Protein AF-A0A7W4BR86-F1 (afdb_monomer_lite)

pLDDT: mean 90.54, std 7.05, range [53.09, 98.0]

Foldseek 3Di:
DDDPVVVVVVVCLVVDDPVRVVVVVVVVVVVCVPPPVNVVLVVLLVVDQADPPPRDRQKDFDAADPVRWTKIAHPVPRDIATSCPPPPCGPDPPPVLVVVLVVCVVVVNDPVVSD

Structure (mmCIF, N/CA/C/O backbone):
data_AF-A0A7W4BR86-F1
#
_entry.id   AF-A0A7W4BR86-F1
#
loop_
_atom_site.group_PDB
_atom_site.id
_atom_site.type_symbol
_atom_site.label_atom_id
_atom_site.label_alt_id
_atom_site.label_comp_id
_atom_site.label_asym_id
_atom_site.label_entity_id
_atom_site.label_seq_id
_atom_site.pdbx_PDB_ins_code
_atom_site.Cartn_x
_atom_site.Cartn_y
_atom_site.Cartn_z
_atom_site.occupancy
_atom_site.B_iso_or_equiv
_atom_site.auth_seq_id
_atom_site.auth_comp_id
_atom_site.auth_asym_id
_atom_site.auth_atom_id
_atom_site.pdbx_PDB_model_num
ATOM 1 N N . MET A 1 1 ? -1.579 14.921 3.918 1.00 53.09 1 MET A N 1
ATOM 2 C CA . MET A 1 1 ? -2.287 15.387 5.123 1.00 53.09 1 MET A CA 1
ATOM 3 C C . MET A 1 1 ? -3.686 14.834 5.020 1.00 53.09 1 MET A C 1
ATOM 5 O O . MET A 1 1 ? -4.250 14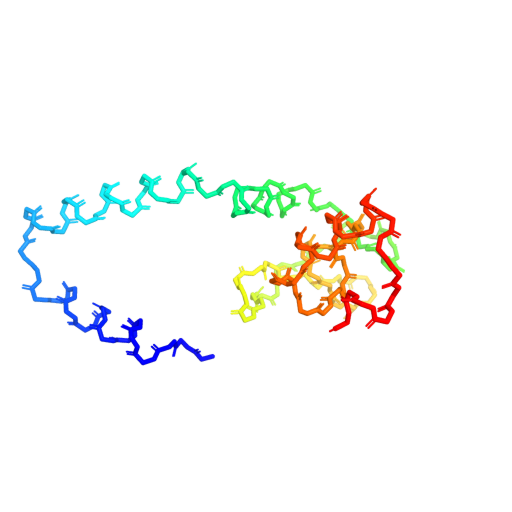.911 3.935 1.00 53.09 1 MET A O 1
ATOM 9 N N . ALA A 1 2 ? -4.181 14.193 6.074 1.00 64.50 2 ALA A N 1
ATOM 10 C CA . ALA A 1 2 ? -5.540 13.666 6.073 1.00 64.50 2 ALA A CA 1
ATOM 11 C C . ALA A 1 2 ? -6.538 14.817 5.871 1.00 64.50 2 ALA A C 1
ATOM 13 O O . ALA A 1 2 ? -6.280 15.934 6.324 1.00 64.50 2 ALA A O 1
ATOM 14 N N . SER A 1 3 ? -7.639 14.564 5.164 1.00 85.56 3 SER A N 1
ATOM 15 C CA . SER A 1 3 ? -8.653 15.593 4.925 1.00 85.56 3 SER A CA 1
ATOM 16 C C . SER A 1 3 ? -9.235 16.090 6.255 1.00 85.56 3 SER A C 1
ATOM 18 O O . SER A 1 3 ? -9.284 15.349 7.240 1.00 85.56 3 SER A O 1
ATOM 20 N N . LYS A 1 4 ? -9.716 17.340 6.292 1.00 89.38 4 LYS A N 1
ATOM 21 C CA . LYS A 1 4 ? -10.403 17.895 7.474 1.00 89.38 4 LYS A CA 1
ATOM 22 C C . LYS A 1 4 ? -11.576 17.005 7.908 1.00 89.38 4 LYS A C 1
ATOM 24 O O . LYS A 1 4 ? -11.797 16.802 9.094 1.00 89.38 4 LYS A O 1
ATOM 29 N N . GLN A 1 5 ? -12.272 16.415 6.936 1.00 90.56 5 GLN A N 1
ATOM 30 C CA . GLN A 1 5 ? -13.342 15.451 7.174 1.00 90.56 5 GLN A CA 1
ATOM 31 C C . GLN A 1 5 ? -12.842 14.193 7.896 1.00 90.56 5 GLN A C 1
ATOM 33 O O . GLN A 1 5 ? -13.464 13.768 8.863 1.00 90.56 5 GLN A O 1
ATOM 38 N N . PHE A 1 6 ? -11.706 13.626 7.481 1.00 90.81 6 PHE A N 1
ATOM 39 C CA . PHE A 1 6 ? -11.137 12.453 8.145 1.00 90.81 6 PHE A CA 1
ATOM 40 C C . PHE A 1 6 ? -10.721 12.757 9.588 1.00 90.81 6 PHE A C 1
ATOM 42 O O . PHE A 1 6 ? -11.004 11.970 10.484 1.00 90.81 6 PHE A O 1
ATOM 49 N N . GLN A 1 7 ? -10.123 13.926 9.834 1.00 91.75 7 GLN A N 1
ATOM 50 C CA . GLN A 1 7 ? -9.779 14.353 11.195 1.00 91.75 7 GLN A CA 1
ATOM 51 C C . GLN A 1 7 ? -11.018 14.491 12.092 1.00 91.75 7 GLN A C 1
ATOM 53 O O . GLN A 1 7 ? -10.994 14.053 13.239 1.00 91.75 7 GLN A O 1
ATOM 58 N N . ASN A 1 8 ? -12.124 15.018 11.557 1.00 93.62 8 ASN A N 1
ATOM 59 C CA . ASN A 1 8 ? -13.388 15.080 12.293 1.00 93.62 8 ASN A CA 1
ATOM 60 C C . ASN A 1 8 ? -13.923 13.681 12.634 1.00 93.62 8 ASN A C 1
ATOM 62 O O . ASN A 1 8 ? -14.374 13.466 13.756 1.00 93.62 8 ASN A O 1
ATOM 66 N N . ILE A 1 9 ? -13.846 12.717 11.706 1.00 94.00 9 ILE A N 1
ATOM 67 C CA . ILE A 1 9 ? -14.241 11.324 11.980 1.00 94.00 9 ILE A CA 1
ATOM 68 C C . ILE A 1 9 ? -13.420 10.767 13.146 1.00 94.00 9 ILE A C 1
ATOM 70 O O . ILE A 1 9 ? -14.003 10.258 14.101 1.00 94.00 9 ILE A O 1
ATOM 74 N N . LEU A 1 10 ? -12.090 10.916 13.109 1.00 93.25 10 LEU A N 1
ATOM 75 C CA . LEU A 1 10 ? -11.210 10.440 14.182 1.00 93.25 10 LEU A CA 1
ATOM 76 C C . LEU A 1 10 ? -11.566 11.050 15.542 1.00 93.25 10 LEU A C 1
ATOM 78 O O . LEU A 1 10 ? -11.576 10.338 16.543 1.00 93.25 10 LEU A O 1
ATOM 82 N N . HIS A 1 11 ? -11.906 12.339 15.573 1.00 92.88 11 HIS A N 1
ATOM 83 C CA . HIS A 1 11 ? -12.339 13.009 16.796 1.00 92.88 11 HIS A CA 1
ATOM 84 C C . HIS A 1 11 ? -13.655 12.439 17.347 1.00 92.88 11 HIS A C 1
ATOM 86 O O . HIS A 1 11 ? -13.795 12.277 18.552 1.00 92.88 11 HIS A O 1
ATOM 92 N N . HIS A 1 12 ? -14.620 12.088 16.4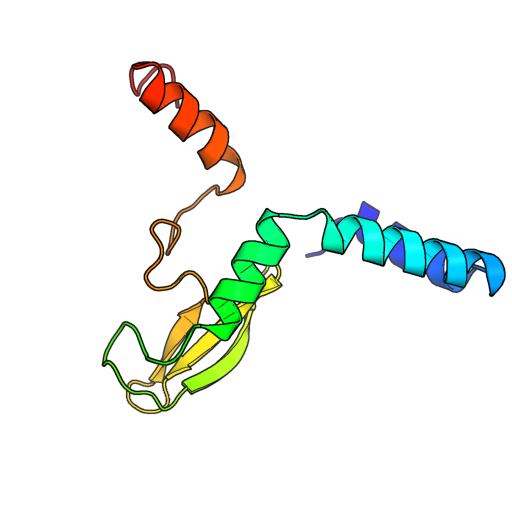94 1.00 93.69 12 HIS A N 1
ATOM 93 C CA . HIS A 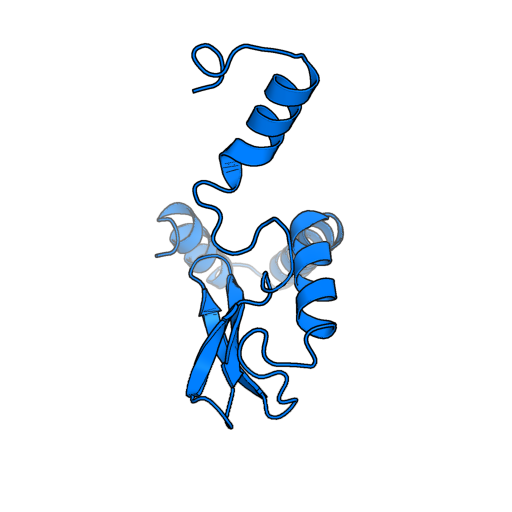1 12 ? -15.892 11.530 16.962 1.00 93.69 12 HIS A CA 1
ATOM 94 C C . HIS A 1 12 ? -15.789 10.082 17.452 1.00 93.69 12 HIS A C 1
ATOM 96 O O . HIS A 1 12 ? -16.586 9.681 18.301 1.00 93.69 12 HIS A O 1
ATOM 102 N N . ILE A 1 13 ? -14.807 9.308 16.973 1.00 95.19 13 ILE A N 1
ATOM 103 C CA . ILE A 1 13 ? -14.601 7.914 17.401 1.00 95.19 13 ILE A CA 1
ATOM 104 C C . ILE A 1 13 ? -14.375 7.819 18.915 1.00 95.19 13 ILE A C 1
ATOM 106 O O . ILE A 1 13 ? -14.851 6.869 19.536 1.00 95.19 13 ILE A O 1
ATOM 110 N N . THR A 1 14 ? -13.717 8.808 19.529 1.00 92.94 14 THR A N 1
ATOM 111 C CA . THR A 1 14 ? -13.426 8.798 20.975 1.00 92.94 14 THR A CA 1
ATOM 112 C C . THR A 1 14 ? -14.676 8.902 21.846 1.00 92.94 14 THR A C 1
ATOM 114 O O . THR A 1 14 ? -14.616 8.576 23.027 1.00 92.94 14 THR A O 1
ATOM 117 N N . ASN A 1 15 ? -15.803 9.334 21.275 1.00 95.38 15 ASN A N 1
ATOM 118 C CA . ASN A 1 15 ? -17.064 9.528 21.991 1.00 95.38 15 ASN A CA 1
ATOM 119 C C . ASN A 1 15 ? -18.040 8.354 21.797 1.00 95.38 15 ASN A C 1
ATOM 121 O O . ASN A 1 15 ? -19.163 8.399 22.297 1.00 95.38 15 ASN A O 1
ATOM 125 N N . LEU A 1 16 ? -17.647 7.321 21.045 1.00 96.44 16 LEU A N 1
ATOM 126 C CA . LEU A 1 16 ? -18.490 6.160 20.780 1.00 96.44 16 LEU A CA 1
ATOM 127 C C . LEU A 1 16 ? -18.495 5.192 21.966 1.00 96.44 16 LEU A C 1
ATOM 129 O O . LEU A 1 16 ? -17.461 4.901 22.566 1.00 96.44 16 LEU A O 1
ATOM 133 N N . ASN A 1 17 ? -19.664 4.625 22.259 1.00 97.19 17 ASN A N 1
ATOM 134 C CA . ASN A 1 17 ? -19.773 3.538 23.228 1.00 97.19 17 ASN A CA 1
ATOM 135 C C . ASN A 1 17 ? -19.308 2.194 22.631 1.00 97.19 17 ASN A C 1
ATOM 137 O O . ASN A 1 17 ? -19.119 2.049 21.422 1.00 97.19 17 ASN A O 1
ATOM 141 N N . TYR A 1 18 ? -19.160 1.171 23.477 1.00 96.00 18 TYR A N 1
ATOM 142 C CA . TYR A 1 18 ? -18.654 -0.142 23.060 1.00 96.00 18 TYR A CA 1
ATOM 143 C C . TYR A 1 18 ? -19.469 -0.796 21.927 1.00 96.00 18 TYR A C 1
ATOM 145 O O . TYR A 1 18 ? -18.891 -1.353 20.991 1.00 96.00 18 TYR A O 1
ATOM 153 N N . ALA A 1 19 ? -20.803 -0.708 21.968 1.00 97.44 19 ALA A N 1
ATOM 154 C CA . ALA A 1 19 ? -21.660 -1.284 20.931 1.00 97.44 19 ALA A CA 1
ATOM 155 C C . ALA A 1 19 ? -21.463 -0.576 19.578 1.00 97.44 19 ALA A C 1
ATOM 157 O O . ALA A 1 19 ? -21.358 -1.233 18.539 1.00 97.44 19 ALA A O 1
ATOM 158 N N . GLN A 1 20 ? -21.342 0.753 19.597 1.00 96.75 20 GLN A N 1
ATOM 159 C CA . GLN A 1 20 ? -21.053 1.563 18.413 1.00 96.75 20 GLN A CA 1
ATOM 160 C C . GLN A 1 20 ? -19.654 1.280 17.856 1.00 96.75 20 GLN A C 1
ATOM 162 O O . GLN A 1 20 ? -19.518 1.119 16.647 1.00 96.75 20 GLN A O 1
ATOM 167 N N . LEU A 1 21 ? -18.635 1.145 18.710 1.00 96.69 21 LEU A N 1
ATOM 168 C CA . LEU A 1 21 ? -17.274 0.781 18.293 1.00 96.69 21 LEU A CA 1
ATOM 169 C C . LEU A 1 21 ? -17.225 -0.605 17.644 1.00 96.69 21 LEU A C 1
ATOM 171 O O . LEU A 1 21 ? -16.573 -0.783 16.615 1.00 96.69 21 LEU A O 1
ATOM 175 N N . LYS A 1 22 ? -17.942 -1.587 18.206 1.00 97.12 22 LYS A N 1
ATOM 176 C CA . LYS A 1 22 ? -18.034 -2.932 17.625 1.00 97.12 22 LYS A CA 1
ATOM 177 C C . LYS A 1 22 ? -18.684 -2.897 16.240 1.00 97.12 22 LYS A C 1
ATOM 179 O O . LYS A 1 22 ? -18.171 -3.538 15.324 1.00 97.12 22 LYS A O 1
ATOM 184 N N . LYS A 1 23 ? -19.771 -2.133 16.079 1.00 97.19 23 LYS A N 1
ATOM 185 C CA . LYS A 1 23 ? -20.423 -1.941 14.776 1.00 97.19 23 LYS A CA 1
ATOM 186 C C . LYS A 1 23 ? -19.501 -1.221 13.787 1.00 97.19 23 LYS A C 1
ATOM 188 O O . LYS A 1 23 ? -19.351 -1.689 12.667 1.00 97.19 23 LYS A O 1
ATOM 193 N N . LEU A 1 24 ? -18.840 -0.141 14.211 1.00 96.38 24 LEU A N 1
ATOM 194 C CA . LEU A 1 24 ? -17.895 0.609 13.380 1.00 96.38 24 LEU A CA 1
ATOM 195 C C . LEU A 1 24 ? -16.764 -0.284 12.866 1.00 96.38 24 LEU A C 1
ATOM 197 O O . LEU A 1 24 ? -16.463 -0.244 11.678 1.00 96.38 24 LEU A O 1
ATOM 201 N N . ARG A 1 25 ? -16.160 -1.105 13.735 1.00 96.38 25 ARG A N 1
ATOM 202 C CA . ARG A 1 25 ? -15.109 -2.043 13.323 1.00 96.38 25 ARG A CA 1
ATOM 203 C C . ARG A 1 25 ? -15.602 -2.979 12.220 1.00 96.38 25 ARG A C 1
ATOM 205 O O . ARG A 1 25 ? -14.927 -3.100 11.209 1.00 96.38 25 ARG A O 1
ATOM 212 N N . HIS A 1 26 ? -16.781 -3.576 12.396 1.00 96.88 26 HIS A N 1
ATOM 213 C CA . HIS A 1 26 ? -17.359 -4.478 11.401 1.00 96.88 26 HIS A CA 1
ATOM 214 C C . HIS A 1 26 ? -17.591 -3.788 10.048 1.00 96.88 26 HIS A C 1
ATOM 216 O O . HIS A 1 26 ? -17.222 -4.328 9.009 1.00 96.88 26 HIS A O 1
ATOM 222 N N . GLU A 1 27 ? -18.149 -2.575 10.057 1.00 96.31 27 GLU A N 1
ATOM 223 C CA . GLU A 1 27 ? -18.362 -1.797 8.831 1.00 96.31 27 GLU A CA 1
ATOM 224 C C . GLU A 1 27 ? -17.036 -1.445 8.148 1.00 96.31 27 GLU A C 1
ATOM 226 O O . GLU A 1 27 ? -16.906 -1.585 6.934 1.00 96.31 27 GLU A O 1
ATOM 231 N N . VAL A 1 28 ? -16.025 -1.022 8.913 1.00 94.44 28 VAL A N 1
ATOM 232 C CA . VAL A 1 28 ? -14.694 -0.705 8.376 1.00 94.44 28 VAL A CA 1
ATOM 233 C C . VAL A 1 28 ? -14.038 -1.947 7.773 1.00 94.44 28 VAL A C 1
ATOM 235 O O . VAL A 1 28 ? -13.550 -1.875 6.650 1.00 94.44 28 VAL A O 1
ATOM 238 N N . GLU A 1 29 ? -14.064 -3.084 8.469 1.00 92.25 29 GLU A N 1
ATOM 239 C CA . GLU A 1 29 ? -13.536 -4.360 7.966 1.00 92.25 29 GLU A CA 1
ATOM 240 C C . GLU A 1 29 ? -14.241 -4.789 6.671 1.00 92.25 29 GLU A C 1
ATOM 242 O O . GLU A 1 29 ? -13.574 -5.158 5.707 1.00 92.25 29 GLU A O 1
ATOM 247 N N . SER A 1 30 ? -15.569 -4.661 6.603 1.00 93.75 30 SER A N 1
ATOM 248 C CA . SER A 1 30 ? -16.358 -4.954 5.398 1.00 93.75 30 SER A CA 1
ATOM 249 C C . SER A 1 30 ? -15.997 -4.035 4.220 1.00 93.75 30 SER A C 1
ATOM 251 O O . SER A 1 30 ? -15.791 -4.492 3.091 1.00 93.75 30 SER A O 1
ATOM 253 N N . ASN A 1 31 ? -15.844 -2.732 4.474 1.00 92.19 31 ASN A N 1
ATOM 254 C CA . ASN A 1 31 ? -15.426 -1.769 3.450 1.00 92.19 31 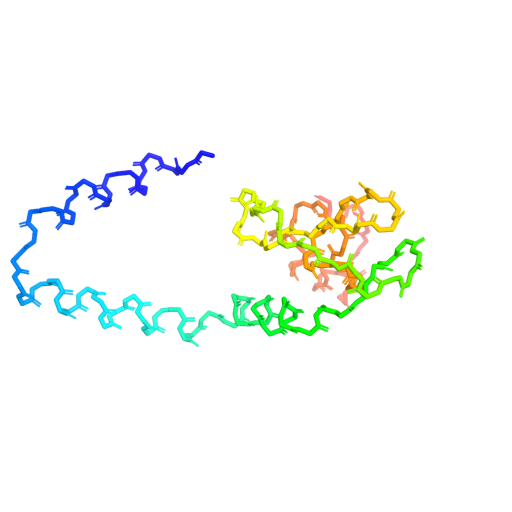ASN A CA 1
ATOM 255 C C . ASN A 1 31 ? -13.987 -2.017 2.975 1.00 92.19 31 ASN A C 1
ATOM 257 O O . ASN A 1 31 ? -13.692 -1.842 1.795 1.00 92.19 31 ASN A O 1
ATOM 261 N N . ILE A 1 32 ? -13.085 -2.438 3.867 1.00 87.81 32 ILE A N 1
ATOM 262 C CA . ILE A 1 32 ? -11.719 -2.820 3.491 1.00 87.81 32 ILE A CA 1
ATOM 263 C C . ILE A 1 32 ? -11.748 -4.087 2.629 1.00 87.81 32 ILE A C 1
ATOM 265 O O . ILE A 1 32 ? -11.140 -4.095 1.564 1.00 87.81 32 ILE A O 1
ATOM 269 N N . ALA A 1 33 ? -12.497 -5.116 3.033 1.00 85.62 33 ALA A N 1
ATOM 270 C CA . ALA A 1 33 ? -12.587 -6.384 2.306 1.00 85.62 33 ALA A CA 1
ATOM 271 C C . ALA A 1 33 ? -13.194 -6.236 0.898 1.00 85.62 33 ALA A C 1
ATOM 273 O O . ALA A 1 33 ? -12.845 -6.976 -0.017 1.00 85.62 33 ALA A O 1
ATOM 274 N N . THR A 1 34 ? -14.091 -5.268 0.705 1.00 89.88 34 THR A N 1
ATOM 275 C CA . THR A 1 34 ? -14.690 -4.963 -0.607 1.00 89.88 34 THR A CA 1
ATOM 276 C C . THR A 1 34 ? -13.853 -3.992 -1.446 1.00 89.88 34 THR A C 1
ATOM 278 O O . THR A 1 34 ? -14.138 -3.792 -2.630 1.00 89.88 34 THR A O 1
ATOM 281 N N . ASN A 1 35 ? -12.784 -3.416 -0.886 1.00 88.00 35 ASN A N 1
ATOM 282 C CA . ASN A 1 35 ? -11.889 -2.513 -1.599 1.00 88.00 35 ASN A CA 1
ATOM 283 C C . ASN A 1 35 ? -10.884 -3.294 -2.460 1.00 88.00 35 ASN A C 1
ATOM 285 O O . ASN A 1 35 ? -9.737 -3.516 -2.074 1.00 88.00 35 ASN A O 1
ATOM 289 N N . GLN A 1 36 ? -11.314 -3.655 -3.670 1.00 86.50 36 GLN A N 1
ATOM 290 C CA . GLN A 1 36 ? -10.515 -4.413 -4.640 1.00 86.50 36 GLN A CA 1
ATOM 291 C C . GLN A 1 36 ? -9.157 -3.767 -4.953 1.00 86.50 36 GLN A C 1
ATOM 293 O O . GLN A 1 36 ? -8.160 -4.466 -5.111 1.00 86.50 36 GLN A O 1
ATOM 298 N N . VAL A 1 37 ? -9.098 -2.432 -5.021 1.00 84.06 37 VAL A N 1
ATOM 299 C CA . VAL A 1 37 ? -7.847 -1.70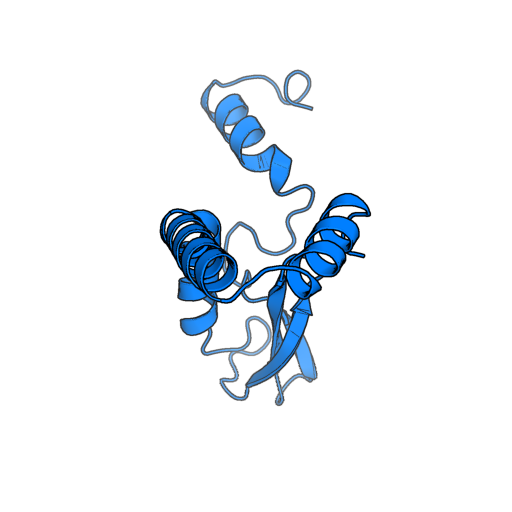7 -5.295 1.00 84.06 37 VAL A CA 1
ATOM 300 C C . VAL A 1 37 ? -6.893 -1.821 -4.111 1.00 84.06 37 VAL A C 1
ATOM 302 O O . VAL A 1 37 ? -5.708 -2.083 -4.303 1.00 84.06 37 VAL A O 1
ATOM 305 N N . GLY A 1 38 ? -7.405 -1.638 -2.892 1.00 85.50 38 GLY A N 1
ATOM 306 C CA . GLY A 1 38 ? -6.628 -1.813 -1.667 1.00 85.50 38 GLY A CA 1
ATOM 307 C C . GLY A 1 38 ? -6.071 -3.230 -1.549 1.00 85.50 38 GLY A C 1
ATOM 308 O O . GLY A 1 38 ? -4.884 -3.382 -1.270 1.00 85.50 38 GLY A O 1
ATOM 309 N N . GLN A 1 39 ? -6.894 -4.240 -1.844 1.00 87.12 39 GLN A N 1
ATOM 310 C CA . GLN A 1 39 ? -6.475 -5.640 -1.822 1.00 87.12 39 GLN A CA 1
ATOM 311 C C . GLN A 1 39 ? -5.379 -5.923 -2.855 1.00 87.12 39 GLN A C 1
ATOM 313 O O . GLN A 1 39 ? -4.332 -6.441 -2.494 1.00 87.12 39 GLN A O 1
ATOM 318 N N . ALA A 1 40 ? -5.554 -5.491 -4.108 1.00 87.50 40 ALA A N 1
ATOM 319 C CA . ALA A 1 40 ? -4.545 -5.693 -5.149 1.00 87.50 40 ALA A CA 1
ATOM 320 C C . ALA A 1 40 ? -3.199 -5.022 -4.814 1.00 87.50 40 ALA A C 1
ATOM 322 O O . ALA A 1 40 ? -2.138 -5.549 -5.148 1.00 87.50 40 ALA A O 1
ATOM 323 N N . ILE A 1 41 ? -3.224 -3.861 -4.147 1.00 88.62 41 ILE A N 1
ATOM 324 C CA . ILE A 1 41 ? -2.005 -3.203 -3.658 1.00 88.62 41 ILE A CA 1
ATOM 325 C C . ILE A 1 41 ? -1.357 -4.031 -2.545 1.00 88.62 41 ILE A C 1
ATOM 327 O O . ILE A 1 41 ? -0.146 -4.227 -2.594 1.00 88.62 41 ILE A O 1
ATOM 331 N N . ALA A 1 42 ? -2.137 -4.511 -1.573 1.00 88.81 42 ALA A N 1
ATOM 332 C CA . ALA A 1 42 ? -1.633 -5.329 -0.470 1.00 88.81 42 ALA A CA 1
ATOM 333 C C . ALA A 1 42 ? -1.025 -6.654 -0.966 1.00 88.81 42 ALA A C 1
ATOM 335 O O . ALA A 1 42 ? 0.089 -7.000 -0.579 1.00 88.81 42 ALA A O 1
ATOM 336 N N . ASP A 1 43 ? -1.693 -7.339 -1.895 1.00 89.19 43 ASP A N 1
ATOM 337 C CA . ASP A 1 43 ? -1.190 -8.576 -2.502 1.00 89.19 43 ASP A CA 1
ATOM 338 C C . ASP A 1 43 ? 0.141 -8.323 -3.231 1.00 89.19 43 ASP A C 1
ATOM 340 O O . ASP A 1 43 ? 1.113 -9.071 -3.093 1.00 89.19 43 ASP A O 1
ATOM 344 N N . HIS A 1 44 ? 0.224 -7.219 -3.983 1.00 89.38 44 HIS A N 1
ATOM 345 C CA . HIS A 1 44 ? 1.451 -6.860 -4.692 1.00 89.38 44 HIS A CA 1
ATOM 346 C C . HIS A 1 44 ? 2.575 -6.464 -3.725 1.00 89.38 44 HIS A C 1
ATOM 348 O O . HIS A 1 44 ? 3.720 -6.862 -3.929 1.00 89.38 44 HIS A O 1
ATOM 354 N N . GLU A 1 45 ? 2.262 -5.752 -2.637 1.00 92.00 45 GLU A N 1
ATOM 355 C CA . GLU A 1 45 ? 3.195 -5.436 -1.545 1.00 92.00 45 GLU A CA 1
ATOM 356 C C . GLU A 1 45 ? 3.853 -6.675 -0.935 1.00 92.00 45 GLU A C 1
ATOM 358 O O . GLU A 1 45 ? 5.047 -6.633 -0.622 1.00 92.00 45 GLU A O 1
ATOM 363 N N . GLU A 1 46 ? 3.095 -7.759 -0.776 1.00 91.19 46 GLU A N 1
ATOM 364 C CA . GLU A 1 46 ? 3.589 -9.035 -0.252 1.00 91.19 46 GLU A CA 1
ATOM 365 C C . GLU A 1 46 ? 4.453 -9.792 -1.267 1.00 91.19 46 GLU A C 1
ATOM 367 O O . GLU A 1 46 ? 5.373 -10.513 -0.877 1.00 91.19 46 GLU A O 1
ATOM 372 N N . SER A 1 47 ? 4.215 -9.585 -2.564 1.00 91.69 47 SER A N 1
ATOM 373 C CA . SER A 1 47 ? 4.977 -10.230 -3.641 1.00 91.69 47 SER A CA 1
ATOM 374 C C . SER A 1 47 ? 6.376 -9.631 -3.873 1.00 91.69 47 SER A C 1
ATOM 376 O O . SER A 1 47 ? 7.241 -10.278 -4.474 1.00 91.69 47 SER A O 1
ATOM 378 N N . ILE A 1 48 ? 6.630 -8.406 -3.387 1.00 93.06 48 ILE A N 1
ATOM 379 C CA . ILE A 1 48 ? 7.912 -7.711 -3.568 1.00 93.06 48 ILE A CA 1
ATOM 380 C C . ILE A 1 48 ? 9.050 -8.492 -2.909 1.00 93.06 48 ILE A C 1
ATOM 382 O O . ILE A 1 48 ? 9.184 -8.547 -1.687 1.00 93.06 48 ILE A O 1
ATOM 386 N N . SER A 1 49 ? 9.934 -9.022 -3.750 1.00 94.50 49 SER A N 1
ATOM 387 C CA . SER A 1 49 ? 11.041 -9.876 -3.319 1.00 94.50 49 SER A CA 1
ATOM 388 C C . SER A 1 49 ? 12.419 -9.362 -3.731 1.00 94.50 49 SER A C 1
ATOM 390 O O . SER A 1 49 ? 13.405 -9.763 -3.117 1.00 94.50 49 SER A O 1
ATOM 392 N N . HIS A 1 50 ? 12.523 -8.458 -4.709 1.00 95.69 50 HIS A N 1
ATOM 393 C CA . HIS A 1 50 ? 13.800 -7.932 -5.198 1.00 95.69 50 HIS A CA 1
ATOM 394 C C . HIS A 1 50 ? 13.762 -6.419 -5.435 1.00 95.69 50 HIS A C 1
ATOM 396 O O . HIS A 1 50 ? 12.715 -5.770 -5.451 1.00 95.69 50 HIS A O 1
ATOM 402 N N . CYS A 1 51 ? 14.945 -5.825 -5.580 1.00 95.88 51 CYS A N 1
ATOM 403 C CA . CYS A 1 51 ? 15.077 -4.430 -5.957 1.00 95.88 51 CYS A CA 1
ATOM 404 C C . CYS A 1 51 ? 14.945 -4.273 -7.480 1.00 95.88 51 CYS A C 1
ATOM 406 O O . CYS A 1 51 ? 15.774 -4.832 -8.189 1.00 95.88 51 CYS A O 1
ATOM 408 N N . PRO A 1 52 ? 14.062 -3.401 -7.996 1.00 94.25 52 PRO A N 1
ATOM 409 C CA . PRO A 1 52 ? 13.912 -3.159 -9.439 1.00 94.25 52 PRO A CA 1
ATOM 410 C C . PRO A 1 52 ? 15.087 -2.376 -10.060 1.00 94.25 52 PRO A C 1
ATOM 412 O O . PRO A 1 52 ? 15.034 -1.931 -11.202 1.00 94.25 52 PRO A O 1
ATOM 415 N N . HIS A 1 53 ? 16.132 -2.078 -9.281 1.00 94.62 53 HIS A N 1
ATOM 416 C CA . HIS A 1 53 ? 17.295 -1.315 -9.738 1.00 94.62 53 HIS A CA 1
ATOM 417 C C . HIS A 1 53 ? 18.580 -2.134 -9.811 1.00 94.62 53 HIS A C 1
ATOM 419 O O . HIS A 1 53 ? 19.520 -1.693 -10.467 1.00 94.62 53 HIS A O 1
ATOM 425 N N . CYS A 1 54 ? 18.673 -3.231 -9.058 1.00 96.50 54 CYS A N 1
ATOM 426 C CA . CYS A 1 54 ? 19.897 -4.028 -8.960 1.00 96.50 54 CYS A CA 1
ATOM 427 C C . CYS A 1 54 ? 19.639 -5.499 -8.596 1.00 96.50 54 CYS A C 1
ATOM 429 O O . CYS A 1 54 ? 20.566 -6.163 -8.142 1.00 96.50 54 CYS A O 1
ATOM 431 N N . ASP A 1 55 ? 18.382 -5.949 -8.649 1.00 96.56 55 ASP A N 1
ATOM 432 C CA . ASP A 1 55 ? 17.908 -7.323 -8.402 1.00 96.56 55 ASP A CA 1
ATOM 433 C C . ASP A 1 55 ? 18.267 -7.948 -7.046 1.00 96.56 55 ASP A C 1
ATOM 435 O O . ASP A 1 55 ? 17.979 -9.105 -6.766 1.00 96.56 55 ASP A O 1
ATOM 439 N N . SER A 1 56 ? 18.833 -7.162 -6.132 1.00 97.56 56 SER A N 1
ATOM 440 C CA . SER A 1 56 ? 19.127 -7.608 -4.773 1.00 97.56 56 SER A CA 1
ATOM 441 C C . SER A 1 56 ? 17.847 -7.868 -3.983 1.00 97.56 56 SER A C 1
ATOM 443 O O . SER A 1 56 ? 16.967 -7.007 -3.910 1.00 97.56 56 SER A O 1
ATOM 445 N N . HIS A 1 57 ? 17.810 -9.006 -3.294 1.00 96.94 57 HIS A N 1
ATOM 446 C CA . HIS A 1 57 ? 16.750 -9.393 -2.358 1.00 96.94 57 HIS A CA 1
ATOM 447 C C . HIS A 1 57 ? 16.888 -8.743 -0.969 1.00 96.94 57 HIS A C 1
ATOM 449 O O . HIS A 1 57 ? 16.018 -8.879 -0.110 1.00 96.94 57 HIS A O 1
ATOM 455 N N . ASN A 1 58 ? 17.971 -7.996 -0.722 1.00 97.06 58 ASN A N 1
ATOM 456 C CA . ASN A 1 58 ? 18.207 -7.342 0.563 1.00 97.06 58 ASN A CA 1
ATOM 457 C C . ASN A 1 58 ? 17.396 -6.044 0.679 1.00 97.06 58 ASN A C 1
ATOM 459 O O . ASN A 1 58 ? 17.911 -4.941 0.454 1.00 97.06 58 ASN A O 1
ATOM 463 N N . LEU A 1 59 ? 16.122 -6.178 1.043 1.00 96.88 59 LEU A N 1
ATOM 464 C CA . LEU A 1 59 ? 15.160 -5.082 1.152 1.00 96.88 59 LEU A CA 1
ATOM 465 C C . LEU A 1 59 ? 14.801 -4.763 2.610 1.00 96.88 59 LEU A C 1
ATOM 467 O O . LEU A 1 59 ? 14.778 -5.634 3.473 1.00 96.88 59 LEU A O 1
ATOM 471 N N . ASN A 1 60 ? 14.487 -3.495 2.875 1.00 96.19 60 ASN A N 1
ATOM 472 C CA . ASN A 1 60 ? 13.875 -3.027 4.120 1.00 96.19 60 ASN A CA 1
ATOM 473 C C . ASN A 1 60 ? 12.590 -2.256 3.816 1.00 96.19 60 ASN A C 1
ATOM 475 O O . ASN A 1 60 ? 12.561 -1.456 2.878 1.00 96.19 60 ASN A O 1
ATOM 479 N N . ARG A 1 61 ? 11.576 -2.391 4.678 1.00 94.94 61 ARG A N 1
ATOM 480 C CA . ARG A 1 61 ? 10.436 -1.463 4.708 1.00 94.94 61 ARG A CA 1
ATOM 481 C C . ARG A 1 61 ? 10.921 -0.063 5.114 1.00 94.94 61 ARG A C 1
ATOM 483 O O . ARG A 1 61 ? 11.701 0.089 6.051 1.00 94.94 61 ARG A O 1
ATOM 490 N N . TRP A 1 62 ? 10.487 0.958 4.380 1.00 95.81 62 TRP A N 1
ATOM 491 C CA . TRP A 1 62 ? 10.939 2.353 4.487 1.00 95.81 62 TRP A CA 1
ATOM 492 C C . TRP A 1 62 ? 9.747 3.324 4.576 1.00 95.81 62 TRP A C 1
ATOM 494 O O . TRP A 1 62 ? 9.653 4.320 3.854 1.00 95.81 62 TRP A O 1
ATOM 504 N N . GLY A 1 63 ? 8.796 3.002 5.457 1.00 94.81 63 GLY A N 1
ATOM 505 C CA . GLY A 1 63 ? 7.561 3.767 5.641 1.00 94.81 63 GLY A CA 1
ATOM 506 C C . GLY A 1 63 ? 6.586 3.647 4.466 1.00 94.81 63 GLY A C 1
ATOM 507 O O . GLY A 1 63 ? 6.706 2.753 3.632 1.00 94.81 63 GLY A O 1
ATOM 508 N N . MET A 1 64 ? 5.624 4.566 4.403 1.00 94.06 64 MET A N 1
ATOM 509 C CA . MET A 1 64 ? 4.530 4.552 3.427 1.00 94.06 64 MET A CA 1
ATOM 510 C C . MET A 1 64 ? 4.541 5.816 2.557 1.00 94.06 64 MET A C 1
ATOM 512 O O . MET A 1 64 ? 5.081 6.863 2.929 1.00 94.06 64 MET A O 1
ATOM 516 N N . THR A 1 65 ? 3.942 5.736 1.373 1.00 89.44 65 THR A N 1
ATOM 517 C CA . THR A 1 65 ? 3.580 6.911 0.569 1.00 89.44 65 THR A CA 1
ATOM 518 C C . THR A 1 65 ? 2.410 7.667 1.212 1.00 89.44 65 THR A C 1
ATOM 520 O O . THR A 1 65 ? 1.765 7.178 2.137 1.00 89.44 65 THR A O 1
ATOM 523 N N . LYS A 1 66 ? 2.086 8.865 0.705 1.00 84.06 66 LYS A N 1
ATOM 524 C CA . LYS A 1 66 ? 0.911 9.625 1.178 1.00 84.06 66 LYS A CA 1
ATOM 525 C C . LYS A 1 66 ? -0.410 8.885 0.927 1.00 84.06 66 LYS A C 1
ATOM 527 O O . LYS A 1 66 ? -1.393 9.184 1.591 1.00 84.06 66 LYS A O 1
ATOM 532 N N . GLN A 1 67 ? -0.409 7.967 -0.034 1.00 80.56 67 GLN A N 1
ATOM 533 C CA . GLN A 1 67 ? -1.526 7.121 -0.434 1.00 80.56 67 GLN A CA 1
ATOM 534 C C . GLN A 1 67 ? -1.591 5.810 0.366 1.00 80.56 67 GLN A C 1
ATOM 536 O O . GLN A 1 67 ? -2.432 4.975 0.070 1.00 80.56 67 GLN A O 1
ATOM 541 N N . GLY A 1 68 ? -0.706 5.606 1.348 1.00 87.88 68 GLY A N 1
ATOM 542 C CA . GLY A 1 68 ? -0.684 4.393 2.173 1.00 87.88 68 GLY A CA 1
ATOM 543 C C . GLY A 1 68 ? 0.120 3.226 1.594 1.00 87.88 68 GLY A C 1
ATOM 544 O O . GLY A 1 68 ? 0.309 2.251 2.297 1.00 87.88 68 GLY A O 1
ATOM 545 N N . ILE A 1 69 ? 0.654 3.347 0.374 1.00 90.94 69 ILE A N 1
ATOM 546 C CA . ILE A 1 69 ? 1.435 2.282 -0.287 1.00 90.94 69 ILE A CA 1
ATOM 547 C C . ILE A 1 69 ? 2.818 2.129 0.359 1.00 90.94 69 ILE A C 1
ATOM 549 O O . ILE A 1 69 ? 3.527 3.135 0.517 1.00 90.94 69 ILE A O 1
ATOM 553 N N . GLN A 1 70 ? 3.241 0.900 0.636 1.00 95.19 70 GLN A N 1
ATOM 554 C CA . GLN A 1 70 ? 4.545 0.550 1.196 1.00 95.19 70 GLN A CA 1
ATOM 555 C C . GLN A 1 70 ? 5.706 1.030 0.327 1.00 95.19 70 GLN A C 1
ATOM 557 O O . GLN A 1 70 ? 5.738 0.889 -0.898 1.00 95.19 70 GLN A O 1
ATOM 562 N N . ARG A 1 71 ? 6.702 1.626 0.988 1.00 95.50 71 ARG A N 1
ATOM 563 C CA . ARG A 1 71 ? 7.999 1.963 0.396 1.00 95.50 71 ARG A CA 1
ATOM 564 C C . ARG A 1 71 ? 9.054 0.980 0.858 1.00 95.50 71 ARG A C 1
ATOM 566 O O . ARG A 1 71 ? 9.068 0.579 2.019 1.00 95.50 71 ARG A O 1
ATOM 573 N N . PHE A 1 72 ? 9.982 0.669 -0.028 1.00 96.81 72 PHE A N 1
ATOM 574 C CA . PHE A 1 72 ? 11.114 -0.200 0.236 1.00 96.81 72 PHE A CA 1
ATOM 575 C C . PHE A 1 72 ? 12.417 0.554 -0.011 1.00 96.81 72 PHE A C 1
ATOM 577 O O . PHE A 1 72 ? 12.489 1.446 -0.863 1.00 96.81 72 PHE A O 1
ATOM 584 N N . LYS A 1 73 ? 13.456 0.196 0.741 1.00 97.44 73 LYS A N 1
ATOM 585 C CA . LYS A 1 73 ? 14.834 0.630 0.511 1.00 97.44 73 LYS A CA 1
ATOM 586 C C . LYS A 1 73 ? 15.707 -0.601 0.315 1.00 97.44 73 LYS A C 1
ATOM 588 O O . LYS A 1 73 ? 15.743 -1.475 1.180 1.00 97.44 73 LYS A O 1
ATOM 593 N N . CYS A 1 74 ? 16.419 -0.657 -0.805 1.00 97.94 74 CYS A N 1
ATOM 594 C CA . CYS A 1 74 ? 17.406 -1.701 -1.046 1.00 97.94 74 CYS A CA 1
ATOM 595 C C . CYS A 1 74 ? 18.674 -1.416 -0.235 1.00 97.94 74 CYS A C 1
ATOM 597 O O . CYS A 1 74 ? 19.195 -0.301 -0.284 1.00 97.94 74 CYS A O 1
ATOM 599 N N . LYS A 1 75 ? 19.193 -2.416 0.481 1.00 97.94 75 LYS A N 1
ATOM 600 C CA . LYS A 1 75 ? 20.454 -2.307 1.232 1.00 97.94 75 LYS A CA 1
ATOM 601 C C . LYS A 1 75 ? 21.689 -2.351 0.333 1.00 97.94 75 LYS A C 1
ATOM 603 O O . LYS A 1 75 ? 22.714 -1.803 0.707 1.00 97.94 75 LYS A O 1
ATOM 608 N N . SER A 1 76 ? 21.594 -2.983 -0.837 1.00 98.00 76 SER A N 1
ATOM 609 C CA . SER A 1 76 ? 22.729 -3.124 -1.756 1.00 98.00 76 SER A CA 1
ATOM 610 C C . SER A 1 76 ? 22.995 -1.847 -2.553 1.00 98.00 76 SER A C 1
ATOM 612 O O . SER A 1 76 ? 24.132 -1.396 -2.610 1.00 98.00 76 SER A O 1
ATOM 614 N N . CYS A 1 77 ? 21.962 -1.228 -3.140 1.00 97.62 77 CYS A N 1
ATOM 615 C CA . CYS A 1 77 ? 22.127 -0.017 -3.959 1.00 97.62 77 CYS A CA 1
ATOM 616 C C . CYS A 1 77 ? 21.630 1.276 -3.291 1.00 97.62 77 CYS A C 1
ATOM 618 O O . CYS A 1 77 ? 21.700 2.344 -3.896 1.00 97.62 77 CYS A O 1
ATOM 620 N N . ASN A 1 78 ? 21.096 1.202 -2.065 1.00 97.25 78 ASN A N 1
ATOM 621 C CA . ASN A 1 78 ? 20.560 2.325 -1.282 1.00 97.25 78 ASN A CA 1
ATOM 622 C C . ASN A 1 78 ? 19.387 3.102 -1.911 1.00 97.25 78 ASN A C 1
ATOM 624 O O . ASN A 1 78 ? 18.908 4.072 -1.314 1.00 97.25 78 ASN A O 1
ATOM 628 N N . LYS A 1 79 ? 18.876 2.674 -3.070 1.00 96.56 79 LYS A N 1
ATOM 629 C CA . LYS A 1 79 ? 17.724 3.294 -3.734 1.00 96.56 79 LYS A CA 1
ATOM 630 C C . LYS A 1 79 ? 16.413 2.904 -3.056 1.00 96.56 79 LYS A C 1
ATOM 632 O O . LYS A 1 79 ? 16.272 1.806 -2.511 1.00 96.56 79 LYS A O 1
ATOM 637 N N . THR A 1 80 ? 15.441 3.813 -3.119 1.00 95.75 80 THR A N 1
ATOM 638 C CA . THR A 1 80 ? 14.077 3.570 -2.636 1.00 95.75 80 THR A CA 1
ATOM 639 C C . THR A 1 80 ? 13.105 3.401 -3.787 1.00 95.75 80 THR A C 1
ATOM 641 O O . THR A 1 80 ? 13.169 4.153 -4.758 1.00 95.75 80 THR A O 1
ATOM 644 N N . PHE A 1 81 ? 12.142 2.513 -3.615 1.00 95.06 81 PHE A N 1
ATOM 645 C CA . PHE A 1 81 ? 11.016 2.319 -4.522 1.00 95.06 81 PHE A CA 1
ATOM 646 C C . PHE A 1 81 ? 9.739 2.106 -3.699 1.00 95.06 81 PHE A C 1
ATOM 648 O O . PHE A 1 81 ? 9.792 2.051 -2.469 1.00 95.06 81 PHE A O 1
ATOM 655 N N . ASN A 1 82 ? 8.577 2.096 -4.342 1.00 93.50 82 ASN A N 1
ATOM 656 C CA . ASN A 1 82 ? 7.318 1.739 -3.689 1.00 93.50 82 ASN A CA 1
ATOM 657 C C . ASN A 1 82 ? 6.846 0.383 -4.201 1.00 93.50 82 ASN A C 1
ATOM 659 O O . ASN A 1 82 ? 7.403 -0.134 -5.166 1.00 93.50 82 ASN A O 1
ATOM 663 N N . ALA A 1 83 ? 5.827 -0.164 -3.555 1.00 91.00 83 ALA A N 1
ATOM 664 C CA . ALA A 1 83 ? 5.277 -1.454 -3.921 1.00 91.00 83 ALA A CA 1
ATOM 665 C C . ALA A 1 83 ? 4.803 -1.517 -5.369 1.00 91.00 83 ALA A C 1
ATOM 667 O O . ALA A 1 83 ? 4.932 -2.552 -5.982 1.00 91.00 83 ALA A O 1
ATOM 668 N N . LEU A 1 84 ? 4.375 -0.402 -5.968 1.00 90.19 84 LEU A N 1
ATOM 669 C CA . LEU A 1 84 ? 3.999 -0.363 -7.384 1.00 90.19 84 LEU A CA 1
ATOM 670 C C . LEU A 1 84 ? 5.171 -0.587 -8.353 1.00 90.19 84 LEU A C 1
ATOM 672 O O . LEU A 1 84 ? 4.938 -0.522 -9.557 1.00 90.19 84 LEU A O 1
ATOM 676 N N . ALA A 1 85 ? 6.407 -0.795 -7.884 1.00 88.75 85 ALA A N 1
ATOM 677 C CA . ALA A 1 85 ? 7.513 -1.214 -8.741 1.00 88.75 85 ALA A CA 1
ATOM 678 C C . ALA A 1 85 ? 7.118 -2.420 -9.606 1.00 88.75 85 ALA A C 1
ATOM 680 O O . ALA A 1 85 ? 6.309 -3.250 -9.194 1.00 88.75 85 ALA A O 1
ATOM 681 N N . ASP A 1 86 ? 7.642 -2.439 -10.831 1.00 83.38 86 ASP A N 1
ATOM 682 C CA . ASP A 1 86 ? 7.389 -3.456 -11.861 1.00 83.38 86 ASP A CA 1
ATOM 683 C C . ASP A 1 86 ? 5.921 -3.615 -12.298 1.00 83.38 86 ASP A C 1
ATOM 685 O O . ASP A 1 86 ? 5.609 -4.427 -13.165 1.00 83.38 86 ASP A O 1
ATOM 689 N N . SER A 1 87 ? 5.017 -2.768 -11.794 1.00 83.75 87 SER A N 1
ATOM 690 C CA . SER A 1 87 ? 3.663 -2.623 -12.327 1.00 83.75 87 SER A CA 1
ATOM 691 C C . SER A 1 87 ? 3.601 -1.512 -13.386 1.00 83.75 87 SER A C 1
ATOM 693 O O . SER A 1 87 ? 4.345 -0.527 -13.297 1.00 83.75 87 SER A O 1
ATOM 695 N N . PRO A 1 88 ? 2.644 -1.567 -14.333 1.00 80.50 88 PRO A N 1
ATOM 696 C CA . PRO A 1 88 ? 2.365 -0.452 -15.241 1.00 80.50 88 PRO A CA 1
ATOM 697 C C . PRO A 1 88 ? 2.043 0.858 -14.512 1.00 80.50 88 PRO A C 1
ATOM 699 O O . PRO A 1 88 ? 2.240 1.933 -15.064 1.00 80.50 88 PRO A O 1
ATOM 702 N N . LEU A 1 89 ? 1.583 0.777 -13.257 1.00 81.19 89 LEU A N 1
ATOM 703 C CA . LEU A 1 89 ? 1.224 1.931 -12.437 1.00 81.19 89 LEU A CA 1
ATOM 704 C C . LEU A 1 89 ? 2.443 2.609 -11.792 1.00 81.19 89 LEU A C 1
ATOM 706 O O . LEU A 1 89 ? 2.309 3.669 -11.164 1.00 81.19 89 LEU A O 1
ATOM 710 N N . TYR A 1 90 ? 3.641 2.033 -11.932 1.00 85.81 90 TYR A N 1
ATOM 711 C CA . TYR A 1 90 ? 4.852 2.589 -11.349 1.00 85.81 90 TYR A CA 1
ATOM 712 C C . TYR A 1 90 ? 5.111 4.007 -11.869 1.00 85.81 90 TYR A C 1
ATOM 714 O O . TYR A 1 90 ? 5.190 4.259 -13.068 1.00 85.81 90 TYR A O 1
ATOM 722 N N . ARG A 1 91 ? 5.275 4.960 -10.940 1.00 82.12 91 ARG A N 1
ATOM 723 C CA . ARG A 1 91 ? 5.522 6.393 -11.214 1.00 82.12 91 ARG A CA 1
ATOM 724 C C . ARG A 1 91 ? 4.405 7.119 -11.967 1.00 82.12 91 ARG A C 1
ATOM 726 O O . ARG A 1 91 ? 4.587 8.291 -12.314 1.00 82.12 91 ARG A O 1
ATOM 733 N N . MET A 1 92 ? 3.252 6.488 -12.174 1.00 83.31 92 MET A N 1
ATOM 734 C CA . MET A 1 92 ? 2.128 7.166 -12.801 1.00 83.31 92 MET A CA 1
ATOM 735 C C . MET A 1 92 ? 1.581 8.266 -11.891 1.00 83.31 92 MET A C 1
ATOM 737 O O . MET A 1 92 ? 1.515 8.141 -10.666 1.00 83.31 92 MET A O 1
ATOM 741 N N . LYS A 1 93 ? 1.215 9.390 -12.507 1.00 81.88 93 LYS A N 1
ATOM 742 C CA . LYS A 1 93 ? 0.609 10.539 -11.826 1.00 81.88 93 LYS A CA 1
ATOM 743 C C . LYS A 1 93 ? -0.896 10.530 -12.064 1.00 81.88 93 LYS A C 1
ATOM 745 O O . LYS A 1 93 ? -1.342 10.041 -13.096 1.00 81.88 93 LYS A O 1
ATOM 750 N N . LYS A 1 94 ? -1.649 11.141 -11.146 1.00 81.25 94 LYS A N 1
ATOM 751 C CA . LYS A 1 94 ? -3.113 11.283 -11.232 1.00 81.25 94 LYS A CA 1
ATOM 752 C C . LYS A 1 94 ? -3.830 9.932 -11.373 1.00 81.25 94 LYS A C 1
ATOM 754 O O . LYS A 1 94 ? -4.629 9.766 -12.287 1.00 81.25 94 LYS A O 1
ATOM 759 N N . ALA A 1 95 ? -3.493 8.967 -10.508 1.00 78.31 95 ALA A N 1
ATOM 760 C CA . ALA A 1 95 ? -4.029 7.597 -10.508 1.00 78.31 95 ALA A CA 1
ATOM 761 C C . ALA A 1 95 ? -5.566 7.560 -10.630 1.00 78.31 95 ALA A C 1
ATOM 763 O O . ALA A 1 95 ? -6.115 6.742 -11.362 1.00 78.31 95 ALA A O 1
ATOM 764 N N . GLU A 1 96 ? -6.240 8.518 -9.998 1.00 77.69 96 GLU A N 1
ATOM 765 C CA . GLU A 1 96 ? -7.688 8.715 -10.021 1.00 77.69 96 GLU A CA 1
ATOM 766 C C . GLU A 1 96 ? -8.285 8.906 -11.425 1.00 77.69 96 GLU A C 1
ATOM 768 O O . GLU A 1 96 ? -9.446 8.576 -11.638 1.00 77.69 96 GLU A O 1
ATOM 773 N N . LYS A 1 97 ? -7.503 9.394 -12.396 1.00 84.25 97 LYS A N 1
ATOM 774 C CA . LYS A 1 97 ? -7.958 9.598 -13.778 1.00 84.25 97 LYS A CA 1
ATOM 775 C C . LYS A 1 97 ? -7.780 8.373 -14.670 1.00 84.25 97 LYS A C 1
ATOM 777 O O . LYS A 1 97 ? -8.307 8.355 -15.776 1.00 84.25 97 LYS A O 1
ATOM 782 N N . TRP A 1 98 ? -7.011 7.371 -14.243 1.00 83.56 98 TRP A N 1
ATOM 783 C CA . TRP A 1 98 ? -6.560 6.325 -15.162 1.00 83.56 98 TRP A CA 1
ATOM 784 C C . TRP A 1 98 ? -7.675 5.413 -15.628 1.00 83.56 98 TRP A C 1
ATOM 786 O O . TRP A 1 98 ? -7.666 5.061 -16.793 1.00 83.56 98 TRP A O 1
ATOM 796 N N . ILE A 1 99 ? -8.638 5.074 -14.771 1.00 84.38 99 ILE A N 1
ATOM 797 C CA . ILE A 1 99 ? -9.758 4.202 -15.156 1.00 84.38 99 ILE A CA 1
ATOM 798 C C . ILE A 1 99 ? -10.588 4.848 -16.272 1.00 84.38 99 ILE A C 1
ATOM 800 O O . ILE A 1 99 ? -10.920 4.210 -17.267 1.00 84.38 99 ILE A O 1
ATOM 804 N N . GLU A 1 100 ? -10.907 6.132 -16.125 1.00 87.44 100 GLU A N 1
ATOM 805 C CA . GLU A 1 100 ? -11.639 6.873 -17.150 1.00 87.44 100 GLU A CA 1
ATOM 806 C C . GLU A 1 100 ? -10.785 7.058 -18.407 1.00 87.44 100 GLU A C 1
ATOM 808 O O . GLU A 1 100 ? -11.243 6.805 -19.518 1.00 87.44 100 GLU A O 1
ATOM 813 N N . TYR A 1 101 ? -9.514 7.422 -18.240 1.00 87.44 101 TYR A N 1
ATOM 814 C CA . TYR A 1 101 ? -8.595 7.603 -19.356 1.00 87.44 101 TYR A CA 1
ATOM 815 C C . TYR A 1 101 ? -8.385 6.308 -20.159 1.00 87.44 101 TYR A C 1
ATOM 817 O O . TYR A 1 101 ? -8.409 6.343 -21.387 1.00 87.44 101 TYR A O 1
ATOM 825 N N . THR A 1 102 ? -8.233 5.150 -19.505 1.00 87.25 102 THR A N 1
ATOM 826 C CA . THR A 1 102 ? -8.100 3.850 -20.184 1.00 87.25 102 THR A CA 1
ATOM 827 C C . THR A 1 102 ? -9.376 3.446 -20.899 1.00 87.25 102 THR A C 1
ATOM 829 O O . THR A 1 102 ? -9.291 2.932 -22.014 1.00 87.25 102 THR A O 1
ATOM 832 N N . LYS A 1 103 ? -10.545 3.743 -20.325 1.00 91.12 103 LYS A N 1
ATOM 833 C CA . LYS A 1 103 ? -11.828 3.574 -21.010 1.00 91.12 103 LYS A CA 1
ATOM 834 C C . LYS A 1 103 ? -11.900 4.425 -22.285 1.00 91.12 103 LYS A C 1
ATOM 836 O O . LYS A 1 103 ? -12.192 3.888 -23.347 1.00 91.12 103 LYS A O 1
ATOM 841 N N . LEU A 1 104 ? -11.566 5.714 -22.210 1.00 93.50 104 LEU A N 1
ATOM 842 C CA . LEU A 1 104 ? -11.575 6.610 -23.376 1.00 93.50 104 LEU A CA 1
ATOM 843 C C . LEU A 1 104 ? -10.562 6.183 -24.451 1.00 93.50 104 LEU A C 1
ATOM 845 O O . LEU A 1 104 ? -10.847 6.285 -25.644 1.00 93.50 104 LEU A O 1
ATOM 849 N N . MET A 1 105 ? -9.392 5.676 -24.043 1.00 89.19 105 MET A N 1
ATOM 850 C CA . MET A 1 105 ? -8.422 5.082 -24.970 1.00 89.19 105 MET A CA 1
ATOM 851 C C . MET A 1 105 ? -8.989 3.840 -25.665 1.00 89.19 105 MET A C 1
ATOM 853 O O . ME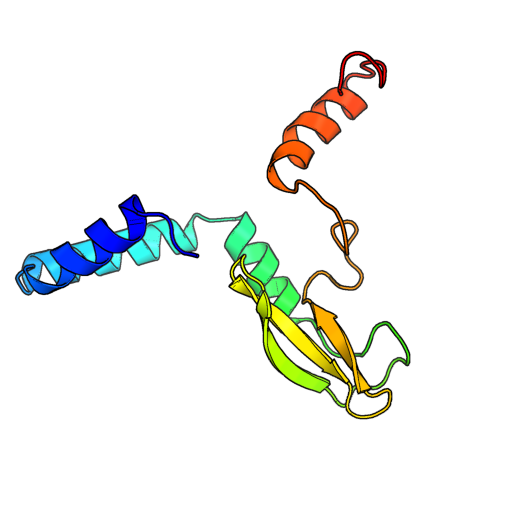T A 1 105 ? -8.841 3.708 -26.877 1.00 89.19 105 MET A O 1
ATOM 857 N N . TRP A 1 106 ? -9.652 2.953 -24.916 1.00 93.38 106 TRP A N 1
ATOM 858 C CA . TRP A 1 106 ? -10.297 1.755 -25.461 1.00 93.38 106 TRP A CA 1
ATOM 859 C C . TRP A 1 106 ? -11.413 2.099 -26.458 1.00 93.38 106 TRP A C 1
ATOM 861 O O . TRP A 1 106 ? -11.556 1.445 -27.486 1.00 93.38 106 TRP A O 1
ATOM 871 N N . GLU A 1 107 ? -12.159 3.170 -26.193 1.00 95.38 107 GLU A N 1
ATOM 872 C CA . GLU A 1 107 ? -13.209 3.704 -27.070 1.00 95.38 107 GLU A CA 1
ATOM 873 C C . GLU A 1 107 ? -12.662 4.469 -28.295 1.00 95.38 107 GLU A C 1
ATOM 875 O O . GLU A 1 107 ? -13.435 4.946 -29.126 1.00 95.38 107 GLU A O 1
ATOM 880 N N . GLY A 1 108 ? -11.337 4.601 -28.436 1.00 94.31 108 GLY A N 1
ATOM 881 C CA . GLY A 1 108 ? -10.706 5.279 -29.573 1.00 94.31 108 GLY A CA 1
ATOM 882 C C . GLY A 1 108 ? -10.879 6.802 -29.564 1.00 94.31 108 GLY A C 1
ATOM 883 O O . GLY A 1 108 ? -10.745 7.454 -30.604 1.00 94.31 108 GLY A O 1
ATOM 884 N N . VAL A 1 109 ? -11.180 7.394 -28.406 1.00 95.19 109 VAL A N 1
ATOM 885 C CA . VAL A 1 109 ? -11.319 8.846 -28.267 1.00 95.19 109 VAL A CA 1
ATOM 886 C C . VAL A 1 109 ? -9.948 9.505 -28.433 1.00 95.19 109 VAL A C 1
ATOM 888 O O . VAL A 1 109 ? -8.946 9.074 -27.863 1.00 95.19 109 VAL A O 1
ATOM 891 N N . SER A 1 110 ? -9.884 10.572 -29.236 1.00 92.19 110 SER A N 1
ATOM 892 C CA . SER A 1 110 ? -8.619 11.260 -29.500 1.00 92.19 110 SER A CA 1
ATOM 893 C C . SER A 1 110 ? -8.024 11.867 -28.226 1.00 92.19 110 SER A C 1
ATOM 895 O O . SER A 1 110 ? -8.746 12.388 -27.378 1.00 92.19 110 SER A O 1
ATOM 897 N N . LEU A 1 111 ? -6.689 11.900 -28.133 1.00 86.94 111 LEU A N 1
ATOM 898 C CA . LEU A 1 111 ? -5.967 12.429 -26.964 1.00 86.94 111 LEU A CA 1
ATOM 899 C C . LEU A 1 111 ? -6.428 13.831 -26.540 1.00 86.94 111 LEU A C 1
ATOM 901 O O . LEU A 1 111 ? -6.471 14.133 -25.355 1.00 86.94 111 LEU A O 1
ATOM 905 N N . ARG A 1 112 ? -6.802 14.686 -27.502 1.00 88.50 112 ARG A N 1
ATOM 906 C CA . ARG A 1 112 ? -7.297 16.045 -27.231 1.00 88.50 112 ARG A CA 1
ATOM 907 C C . ARG A 1 112 ? -8.658 16.049 -26.529 1.00 88.50 112 ARG A C 1
ATOM 909 O O . ARG A 1 112 ? -8.925 16.968 -25.767 1.00 88.50 112 ARG A O 1
ATOM 916 N N . LYS A 1 113 ? -9.518 15.069 -26.820 1.00 83.94 113 LYS A N 1
ATOM 917 C CA . LYS A 1 113 ? -10.838 14.925 -26.192 1.00 83.94 113 LYS A CA 1
ATOM 918 C C . LYS A 1 113 ? -10.766 14.218 -24.832 1.00 83.94 113 LYS A C 1
ATOM 920 O O . LYS A 1 113 ? -11.672 14.406 -24.033 1.00 83.94 113 LYS A O 1
ATOM 925 N N . SER A 1 114 ? -9.700 13.459 -24.571 1.00 80.69 114 SER A N 1
ATOM 926 C CA . SER A 1 114 ? -9.496 12.688 -23.332 1.00 80.69 114 SER A CA 1
ATOM 927 C C . SER A 1 114 ? -8.610 13.380 -22.277 1.00 80.69 114 SER A C 1
ATOM 929 O O . SER A 1 114 ? -8.226 12.733 -21.302 1.00 80.69 114 SER A O 1
ATOM 931 N N . ALA A 1 115 ? -8.221 14.646 -22.488 1.00 69.19 115 ALA A N 1
ATOM 932 C CA . ALA A 1 115 ? -7.277 15.402 -21.648 1.00 69.19 115 ALA A CA 1
ATOM 933 C C . ALA A 1 115 ? -7.944 16.195 -20.508 1.00 69.19 115 ALA A C 1
ATOM 935 O O . ALA A 1 115 ? -9.010 16.796 -20.757 1.00 69.19 115 ALA A O 1
#

Radius of gyration: 18.93 Å; chains: 1; bounding box: 44×28×53 Å

Secondary structure (DSSP, 8-state):
---HHHHHHHHHHTT--HHHHHHHHHHHHHHHHT-HHHHHHHHHHHH--S-TTT----EEEEEE-TTSPEEEEETTT--EEETTTTSTTTT-S-GGGHHHHHHHHHTT--TTT--

Sequence (115 aa):
MASKQFQNILHHITNLNYAQLKKLRHEVESNIATNQVGQAIADHEESISHCPHCDSHNLNRWGMTKQGIQRFKCKSCNKTFNALADSPLYRMKKAEKWIEYTKLMWEGVSLRKSA